Protein AF-A0AAT9IUS1-F1 (afdb_monomer)

pLDDT: mean 91.03, std 10.44, range [26.95, 98.12]

Nearest PDB structures (foldseek):
  5i9j-assembly1_A  TM=3.819E-01  e=3.421E+00  Homo sapiens
  7ztu-assembly1_A  TM=4.249E-01  e=4.113E+00  Bombyx mori
  1em2-assembly1_A  TM=3.869E-01  e=4.946E+00  Homo sapiens

Foldseek 3Di:
DDCVPWAFLVGQDDPDPLQNVQQNVQVVQQCCVQVVDPQRAAWPTKTFQDDDRQQKTWIWTAHPAARVNPARIWIWMGHPAFIDIDGCPQPVHPLSVLVVVLVLLLQLLCCLVVVHDCVPGGDTPDDSHNVVSVVNNVSSVVSVVVSVVVVVVPDD

Structure (mmCIF, N/CA/C/O backbone):
data_AF-A0AAT9IUS1-F1
#
_entry.id   AF-A0AAT9IUS1-F1
#
loop_
_atom_site.group_PDB
_atom_site.id
_atom_site.type_symbol
_atom_site.label_atom_id
_atom_site.label_alt_id
_atom_site.label_comp_id
_atom_site.label_asym_id
_atom_site.label_entity_id
_atom_site.label_seq_id
_atom_site.pdbx_PDB_ins_code
_atom_site.Cartn_x
_atom_site.Cartn_y
_atom_site.Cartn_z
_atom_site.occupancy
_atom_site.B_iso_or_equiv
_atom_site.auth_seq_id
_atom_site.auth_comp_id
_atom_site.auth_asym_id
_atom_site.auth_atom_id
_atom_site.pdbx_PDB_model_num
ATOM 1 N N . MET A 1 1 ? -5.955 -4.566 -17.670 1.00 83.31 1 MET A N 1
ATOM 2 C CA . MET A 1 1 ? -4.958 -3.650 -17.089 1.00 83.31 1 MET A CA 1
ATOM 3 C C . MET A 1 1 ? -3.779 -3.537 -18.036 1.00 83.31 1 MET A C 1
ATOM 5 O O . MET A 1 1 ? -3.283 -4.569 -18.480 1.00 83.31 1 MET A O 1
ATOM 9 N N . ASP A 1 2 ? -3.381 -2.315 -18.379 1.00 88.06 2 ASP A N 1
ATOM 10 C CA . ASP A 1 2 ? -2.118 -2.071 -19.075 1.00 88.06 2 ASP A CA 1
ATOM 11 C C . ASP A 1 2 ? -0.989 -2.009 -18.039 1.00 88.06 2 ASP A C 1
ATOM 13 O O . ASP A 1 2 ? -1.086 -1.274 -17.061 1.00 88.06 2 ASP A O 1
ATOM 17 N N . ILE A 1 3 ? 0.044 -2.824 -18.235 1.00 91.94 3 ILE A N 1
ATOM 18 C CA . ILE A 1 3 ? 1.178 -2.975 -17.313 1.00 91.94 3 ILE A CA 1
ATOM 19 C C . ILE A 1 3 ? 2.504 -2.593 -17.976 1.00 91.94 3 ILE A C 1
ATOM 21 O O . ILE A 1 3 ? 3.563 -2.839 -17.406 1.00 91.94 3 ILE A O 1
ATOM 25 N N . SER A 1 4 ? 2.481 -2.030 -19.192 1.00 90.44 4 SER A N 1
ATOM 26 C CA . SER A 1 4 ? 3.702 -1.769 -19.965 1.00 90.44 4 SER A CA 1
ATOM 27 C C . SER A 1 4 ? 4.650 -0.775 -19.294 1.00 90.44 4 SER A C 1
ATOM 29 O O . SER A 1 4 ? 5.846 -0.796 -19.568 1.00 90.44 4 SER A O 1
ATOM 31 N N . ALA A 1 5 ? 4.115 0.102 -18.441 1.00 90.38 5 ALA A N 1
ATOM 32 C CA . ALA A 1 5 ? 4.882 1.079 -17.675 1.00 90.38 5 ALA A CA 1
ATOM 33 C C . ALA A 1 5 ? 5.399 0.533 -16.332 1.00 90.38 5 ALA A C 1
ATOM 35 O O . ALA A 1 5 ? 6.148 1.226 -15.647 1.00 90.38 5 ALA A O 1
ATOM 36 N N . PHE A 1 6 ? 4.994 -0.676 -15.928 1.00 95.81 6 PHE A N 1
ATOM 37 C CA . PHE A 1 6 ? 5.364 -1.213 -14.622 1.00 95.81 6 PHE A CA 1
ATOM 38 C C . PHE A 1 6 ? 6.732 -1.885 -14.689 1.00 95.81 6 PHE A C 1
ATOM 40 O O . PHE A 1 6 ? 7.091 -2.518 -15.685 1.00 95.81 6 PHE A O 1
ATOM 47 N N . GLN A 1 7 ? 7.488 -1.782 -13.602 1.00 96.69 7 GLN A N 1
ATOM 48 C CA . GLN A 1 7 ? 8.843 -2.320 -13.529 1.00 96.69 7 GLN A CA 1
ATOM 49 C C . GLN A 1 7 ? 8.851 -3.637 -12.743 1.00 96.69 7 GLN A C 1
ATOM 51 O O . GLN A 1 7 ? 8.348 -3.662 -11.622 1.00 96.69 7 GLN A O 1
ATOM 56 N N . PRO A 1 8 ? 9.431 -4.733 -13.263 1.00 97.12 8 PRO A N 1
ATOM 57 C CA . PRO A 1 8 ? 9.728 -5.910 -12.447 1.00 97.12 8 PRO A CA 1
ATOM 58 C C . PRO A 1 8 ? 10.579 -5.527 -11.239 1.00 97.12 8 PRO A C 1
ATOM 60 O O . PRO A 1 8 ? 11.517 -4.739 -11.382 1.00 97.12 8 PRO A O 1
ATOM 63 N N . ILE A 1 9 ? 10.276 -6.079 -10.063 1.00 95.31 9 ILE A N 1
ATOM 64 C CA . ILE A 1 9 ? 10.969 -5.699 -8.821 1.00 95.31 9 ILE A CA 1
ATOM 65 C C . ILE A 1 9 ? 12.480 -5.991 -8.867 1.00 95.31 9 ILE A C 1
ATOM 67 O O . ILE A 1 9 ? 13.276 -5.281 -8.256 1.00 95.31 9 ILE A O 1
ATOM 71 N N . GLU A 1 10 ? 12.899 -6.973 -9.668 1.00 92.38 10 GLU A N 1
ATOM 72 C CA . GLU A 1 10 ? 14.301 -7.333 -9.904 1.00 92.38 10 GLU A CA 1
ATOM 73 C C . GLU A 1 10 ? 15.032 -6.324 -10.804 1.00 92.38 10 GLU A C 1
ATOM 75 O O . GLU A 1 10 ? 16.262 -6.314 -10.863 1.00 92.38 10 GLU A O 1
ATOM 80 N N . ALA A 1 11 ? 14.281 -5.482 -11.515 1.00 94.25 11 ALA A N 1
ATOM 81 C CA . ALA A 1 11 ? 14.770 -4.549 -12.521 1.00 94.25 11 ALA A CA 1
ATOM 82 C C . ALA A 1 11 ? 14.332 -3.100 -12.252 1.00 94.25 11 ALA A C 1
ATOM 84 O O . ALA A 1 11 ? 14.336 -2.291 -13.177 1.00 94.25 11 ALA A O 1
ATOM 85 N N . ILE A 1 12 ? 13.972 -2.760 -11.005 1.00 93.38 12 ILE A N 1
ATOM 86 C CA . ILE A 1 12 ? 13.617 -1.385 -10.626 1.00 93.38 12 ILE A CA 1
ATOM 87 C C . ILE A 1 12 ? 14.777 -0.443 -10.958 1.00 93.38 12 ILE A C 1
ATOM 89 O O . ILE A 1 12 ? 15.917 -0.654 -10.527 1.00 93.38 12 ILE A O 1
ATOM 93 N N . THR A 1 13 ? 14.451 0.609 -11.699 1.00 91.75 13 THR A N 1
ATOM 94 C CA . THR A 1 13 ? 15.310 1.739 -12.043 1.00 91.75 13 THR A CA 1
ATOM 95 C C . THR A 1 13 ? 14.703 3.031 -11.503 1.00 91.75 13 THR A C 1
ATOM 97 O O . THR A 1 13 ? 13.481 3.162 -11.416 1.00 91.75 13 THR A O 1
ATOM 100 N N . ALA A 1 14 ? 15.576 3.959 -11.121 1.00 91.94 14 ALA A N 1
ATOM 101 C CA . ALA A 1 14 ? 15.244 5.271 -10.578 1.00 91.94 14 ALA A CA 1
ATOM 102 C C . ALA A 1 14 ? 16.347 6.273 -10.960 1.00 91.94 14 ALA A C 1
ATOM 104 O O . ALA A 1 14 ? 17.368 5.869 -11.533 1.00 91.94 14 ALA A O 1
ATOM 105 N N . ASP A 1 15 ? 16.172 7.553 -10.628 1.00 91.38 15 ASP A N 1
ATOM 106 C CA . ASP A 1 15 ? 17.135 8.602 -10.990 1.00 91.38 15 ASP A CA 1
ATOM 107 C C . ASP A 1 15 ? 18.476 8.419 -10.269 1.00 91.38 15 ASP A C 1
ATOM 109 O O . ASP A 1 15 ? 19.539 8.769 -10.794 1.00 91.38 15 ASP A O 1
ATOM 113 N N . THR A 1 16 ? 18.442 7.825 -9.072 1.00 93.38 16 THR A N 1
ATOM 114 C CA . THR A 1 16 ? 19.639 7.498 -8.294 1.00 93.38 16 THR A CA 1
ATOM 115 C C . THR A 1 16 ? 19.643 6.041 -7.813 1.00 93.38 16 THR A C 1
ATOM 117 O O . THR A 1 16 ? 18.583 5.447 -7.601 1.00 93.38 16 THR A O 1
ATOM 120 N N . PRO A 1 17 ? 20.829 5.437 -7.585 1.00 93.31 17 PRO A N 1
ATOM 121 C CA . PRO A 1 17 ? 20.920 4.098 -7.000 1.00 93.31 17 PRO A CA 1
ATOM 122 C C . PRO A 1 17 ? 20.252 3.991 -5.622 1.00 93.31 17 PRO A C 1
ATOM 124 O O . PRO A 1 17 ? 19.603 2.993 -5.336 1.00 93.31 17 PRO A O 1
ATOM 127 N N . GLU A 1 18 ? 20.374 5.032 -4.795 1.00 93.81 18 GLU A N 1
ATOM 128 C CA . GLU A 1 18 ? 19.806 5.077 -3.443 1.00 93.81 18 GLU A CA 1
ATOM 129 C C . GLU A 1 18 ? 18.274 5.066 -3.464 1.00 93.81 18 GLU A C 1
ATOM 131 O O . GLU A 1 18 ? 17.639 4.407 -2.644 1.00 93.81 18 GLU A O 1
ATOM 136 N N . GLU A 1 19 ? 17.677 5.781 -4.416 1.00 93.12 19 GLU A N 1
ATOM 137 C CA . GLU A 1 19 ? 16.236 5.768 -4.654 1.00 93.12 19 GLU A CA 1
ATOM 138 C C . GLU A 1 19 ? 15.767 4.385 -5.124 1.00 93.12 19 GLU A C 1
ATOM 140 O O . GLU A 1 19 ? 14.808 3.837 -4.582 1.00 93.12 19 GLU A O 1
ATOM 145 N N . ALA A 1 20 ? 16.493 3.768 -6.064 1.00 93.56 20 ALA A N 1
ATOM 146 C CA . ALA A 1 20 ? 16.193 2.412 -6.519 1.00 93.56 20 ALA A CA 1
ATOM 147 C C . ALA A 1 20 ? 16.281 1.390 -5.370 1.00 93.56 20 ALA A C 1
ATOM 149 O O . ALA A 1 20 ? 15.444 0.494 -5.284 1.00 93.56 20 ALA A O 1
ATOM 150 N N . ASP A 1 21 ? 17.255 1.530 -4.467 1.00 93.75 21 ASP A N 1
ATOM 151 C CA . ASP A 1 21 ? 17.387 0.673 -3.286 1.00 93.75 21 ASP A CA 1
ATOM 152 C C . ASP A 1 21 ? 16.233 0.871 -2.295 1.00 93.75 21 ASP A C 1
ATOM 154 O O . ASP A 1 21 ? 15.698 -0.115 -1.784 1.00 93.75 21 ASP A O 1
ATOM 158 N N . ARG A 1 22 ? 15.777 2.113 -2.075 1.00 94.81 22 ARG A N 1
ATOM 159 C CA . ARG A 1 22 ? 14.582 2.390 -1.256 1.00 94.81 22 ARG A CA 1
ATOM 160 C C . ARG A 1 22 ? 13.318 1.778 -1.860 1.00 94.81 22 ARG A C 1
ATOM 162 O O . ARG A 1 22 ? 12.547 1.149 -1.140 1.00 94.81 22 ARG A O 1
ATOM 169 N N . LEU A 1 23 ? 13.126 1.889 -3.174 1.00 95.44 23 LEU A N 1
ATOM 170 C CA . LEU A 1 23 ? 11.995 1.265 -3.874 1.00 95.44 23 LEU A CA 1
ATOM 171 C C . LEU A 1 23 ? 12.036 -0.270 -3.801 1.00 95.44 23 LEU A C 1
ATOM 173 O O . LEU A 1 23 ? 10.996 -0.910 -3.649 1.00 95.44 23 LEU A O 1
ATOM 177 N N . ARG A 1 24 ? 13.229 -0.877 -3.862 1.00 95.06 24 ARG A N 1
ATOM 178 C CA . ARG A 1 24 ? 13.393 -2.321 -3.619 1.00 95.06 24 ARG A CA 1
ATOM 179 C C . ARG A 1 24 ? 13.066 -2.697 -2.176 1.00 95.06 24 ARG A C 1
ATOM 181 O O . ARG A 1 24 ? 12.481 -3.752 -1.969 1.00 95.06 24 ARG A O 1
ATOM 188 N N . GLY A 1 25 ? 13.394 -1.846 -1.204 1.00 95.44 25 GLY A N 1
ATOM 189 C CA . GLY A 1 25 ? 12.977 -2.018 0.191 1.00 95.44 25 GLY A CA 1
ATOM 190 C C . GLY A 1 25 ? 11.457 -2.126 0.325 1.00 95.44 25 GLY A C 1
ATOM 191 O O . GLY A 1 25 ? 10.959 -3.112 0.862 1.00 95.44 25 GLY A O 1
ATOM 192 N N . LEU A 1 26 ? 10.720 -1.196 -0.291 1.00 96.44 26 LEU A N 1
ATOM 193 C CA . LEU A 1 26 ? 9.253 -1.238 -0.338 1.00 96.44 26 LEU A CA 1
ATOM 194 C C . LEU A 1 26 ? 8.727 -2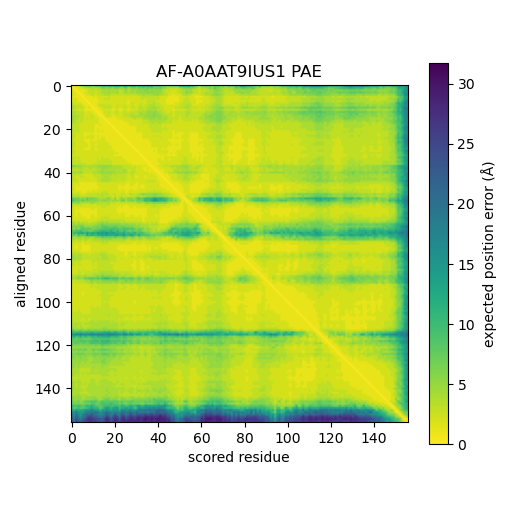.524 -0.997 1.00 96.44 26 LEU A C 1
ATOM 196 O O . LEU A 1 26 ? 7.733 -3.094 -0.547 1.00 96.44 26 LEU A O 1
ATOM 200 N N . ALA A 1 27 ? 9.402 -3.012 -2.043 1.00 96.44 27 ALA A N 1
ATOM 201 C CA . ALA A 1 27 ? 9.034 -4.266 -2.696 1.00 96.44 27 ALA A CA 1
ATOM 202 C C . ALA A 1 27 ? 9.214 -5.481 -1.771 1.00 96.44 27 ALA A C 1
ATOM 204 O O . ALA A 1 27 ? 8.366 -6.371 -1.770 1.00 96.44 27 ALA A O 1
ATOM 205 N N . VAL A 1 28 ? 10.288 -5.514 -0.974 1.00 96.38 28 VAL A N 1
ATOM 206 C CA . VAL A 1 28 ? 10.509 -6.563 0.037 1.00 96.38 28 VAL A CA 1
ATOM 207 C C . VAL A 1 28 ? 9.402 -6.532 1.089 1.00 96.38 28 VAL A C 1
ATOM 209 O O . VAL A 1 28 ? 8.821 -7.571 1.377 1.00 96.38 28 VAL A O 1
ATOM 212 N N . GLU A 1 29 ? 9.034 -5.352 1.590 1.00 96.75 29 GLU A N 1
ATOM 213 C CA . GLU A 1 29 ? 7.934 -5.210 2.555 1.00 96.75 29 GLU A CA 1
ATOM 214 C C . GLU A 1 29 ? 6.588 -5.686 1.987 1.00 96.75 29 GLU A C 1
ATOM 216 O O . GLU A 1 29 ? 5.839 -6.393 2.663 1.00 96.75 29 GLU A O 1
ATOM 221 N N . ALA A 1 30 ? 6.285 -5.346 0.729 1.00 97.00 30 ALA A N 1
ATOM 222 C CA . ALA A 1 30 ? 5.069 -5.797 0.051 1.00 97.00 30 ALA A CA 1
ATOM 223 C C . ALA A 1 30 ? 5.037 -7.325 -0.118 1.00 97.00 30 ALA A C 1
ATOM 225 O O . ALA A 1 30 ? 3.990 -7.950 0.071 1.00 97.00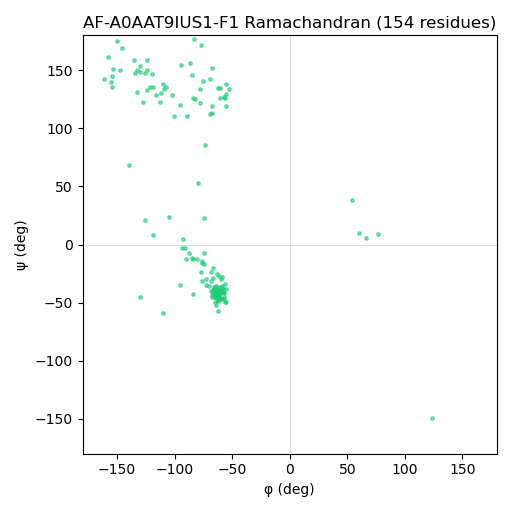 30 ALA A O 1
ATOM 226 N N . LEU A 1 31 ? 6.182 -7.926 -0.461 1.00 97.12 31 LEU A N 1
ATOM 227 C CA . LEU A 1 31 ? 6.341 -9.374 -0.573 1.00 97.12 31 LEU A CA 1
ATOM 228 C C . LEU A 1 31 ? 6.139 -10.071 0.772 1.00 97.12 31 LEU A C 1
ATOM 230 O O . LEU A 1 31 ? 5.319 -10.983 0.855 1.00 97.12 31 LEU A O 1
ATOM 234 N N . ASP A 1 32 ? 6.839 -9.622 1.812 1.00 96.88 32 ASP A N 1
ATOM 235 C CA . ASP A 1 32 ? 6.734 -10.191 3.156 1.00 96.88 32 ASP A CA 1
ATOM 236 C C . ASP A 1 32 ? 5.289 -10.118 3.663 1.00 96.88 32 ASP A C 1
ATOM 238 O O . ASP A 1 32 ? 4.766 -11.090 4.213 1.00 96.88 32 ASP A O 1
ATOM 242 N N . TYR A 1 33 ? 4.606 -8.998 3.411 1.00 96.69 33 TYR A N 1
ATOM 243 C CA . TYR A 1 33 ? 3.199 -8.833 3.751 1.00 96.69 33 TYR A CA 1
ATOM 244 C C . TYR A 1 33 ? 2.299 -9.831 3.012 1.00 96.69 33 TYR A C 1
ATOM 246 O O . TYR A 1 33 ? 1.601 -10.609 3.664 1.00 96.69 33 TYR A O 1
ATOM 254 N N . ILE A 1 34 ? 2.311 -9.867 1.673 1.00 95.94 34 ILE A N 1
ATOM 255 C CA . ILE A 1 34 ? 1.385 -10.730 0.918 1.00 95.94 34 ILE A CA 1
ATOM 256 C C . ILE A 1 34 ? 1.692 -12.220 1.110 1.00 95.94 34 ILE A C 1
ATOM 258 O 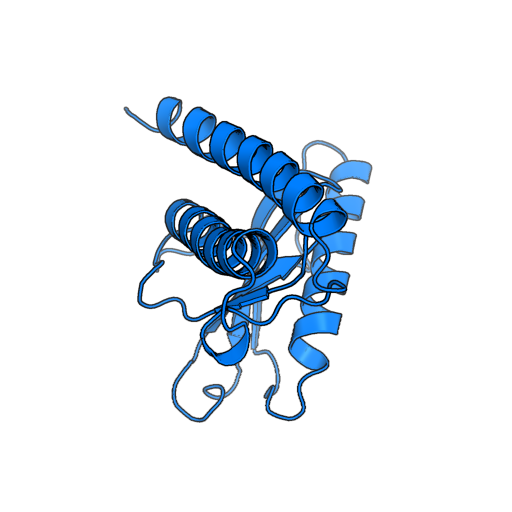O . ILE A 1 34 ? 0.783 -13.048 1.111 1.00 95.94 34 ILE A O 1
ATOM 262 N N . GLN A 1 35 ? 2.959 -12.583 1.315 1.00 96.00 35 GLN A N 1
ATOM 263 C CA . GLN A 1 35 ? 3.377 -13.965 1.560 1.00 96.00 35 GLN A CA 1
ATOM 264 C C . GLN A 1 35 ? 3.158 -14.410 3.011 1.00 96.00 35 GLN A C 1
ATOM 266 O O . GLN A 1 35 ? 3.202 -15.609 3.287 1.00 96.00 35 GLN A O 1
ATOM 271 N N . SER A 1 36 ? 2.871 -13.487 3.936 1.00 95.88 36 SER A N 1
ATOM 272 C CA . SER A 1 36 ? 2.498 -13.840 5.312 1.00 95.88 36 SER A CA 1
ATOM 273 C C . SER A 1 36 ? 1.149 -14.567 5.397 1.00 95.88 36 SER A C 1
ATOM 275 O O . SER A 1 36 ? 0.876 -15.278 6.369 1.00 95.88 36 SER A O 1
ATOM 277 N N . PHE A 1 37 ? 0.304 -14.429 4.372 1.00 93.81 37 PHE A N 1
ATOM 278 C CA . PHE A 1 37 ? -0.999 -15.070 4.321 1.00 93.81 37 PHE A CA 1
ATOM 279 C C . PHE A 1 37 ? -0.893 -16.522 3.850 1.00 93.81 37 PHE A C 1
ATOM 281 O O . PHE A 1 37 ? -0.428 -16.806 2.752 1.00 93.81 37 PHE A O 1
ATOM 288 N N . VAL A 1 38 ? -1.428 -17.456 4.643 1.00 92.38 38 VAL A N 1
ATOM 289 C CA . VAL A 1 38 ? -1.405 -18.905 4.340 1.00 92.38 38 VAL A CA 1
ATOM 290 C C . VAL A 1 38 ? -2.082 -19.249 3.007 1.00 92.38 38 VAL A C 1
ATOM 292 O O . VAL A 1 38 ? -1.735 -20.246 2.380 1.00 92.38 38 VAL A O 1
ATOM 295 N N . TRP A 1 39 ? -3.052 -18.441 2.573 1.00 91.88 39 TRP A N 1
ATOM 296 C CA . TRP A 1 39 ? -3.753 -18.645 1.306 1.00 91.88 39 TRP A CA 1
ATOM 297 C C . TRP A 1 39 ? -2.926 -18.236 0.079 1.00 91.88 39 TRP A C 1
ATOM 299 O O . TRP A 1 39 ? -3.315 -18.590 -1.031 1.00 91.88 39 TRP A O 1
ATOM 309 N N . CYS A 1 40 ? -1.826 -17.494 0.258 1.00 93.00 40 CYS A N 1
ATOM 310 C CA . CYS A 1 40 ? -1.042 -16.902 -0.822 1.00 93.00 40 CYS A CA 1
ATOM 311 C C . CYS A 1 40 ? -0.343 -17.993 -1.657 1.00 93.00 40 CYS A C 1
ATOM 313 O O . CYS A 1 40 ? 0.536 -18.693 -1.142 1.00 93.00 40 CYS A O 1
ATOM 315 N N . PRO A 1 41 ? -0.717 -18.176 -2.937 1.00 92.38 41 PRO A N 1
ATOM 316 C CA . PRO A 1 41 ? -0.068 -19.152 -3.802 1.00 92.38 41 PRO A CA 1
ATOM 317 C C . PRO A 1 41 ? 1.296 -18.631 -4.290 1.00 92.38 41 PRO A C 1
ATOM 319 O O . PRO A 1 41 ? 1.629 -17.457 -4.104 1.00 92.38 41 PRO A O 1
ATOM 322 N N . PRO A 1 42 ? 2.108 -19.471 -4.959 1.00 94.69 42 PRO A N 1
ATOM 323 C CA . PRO A 1 42 ? 3.364 -19.026 -5.548 1.00 94.69 42 PRO A CA 1
ATOM 324 C C . PRO A 1 42 ? 3.175 -17.812 -6.465 1.00 94.69 42 PRO A C 1
ATOM 326 O O . PRO A 1 42 ? 2.290 -17.786 -7.324 1.00 94.69 42 PRO A O 1
ATOM 329 N N . LEU A 1 43 ? 4.040 -16.813 -6.305 1.00 95.75 43 LEU A N 1
ATOM 330 C CA . LEU A 1 43 ? 4.004 -15.603 -7.118 1.00 95.75 43 LEU A CA 1
ATOM 331 C C . LEU A 1 43 ? 4.624 -15.885 -8.491 1.00 95.75 43 LEU A C 1
ATOM 333 O O . LEU A 1 43 ? 5.702 -16.469 -8.595 1.00 95.75 43 LEU A O 1
ATOM 337 N N . ARG A 1 44 ? 3.954 -15.446 -9.556 1.00 95.94 44 ARG A N 1
ATOM 338 C CA . ARG A 1 44 ? 4.476 -15.480 -10.927 1.00 95.94 44 ARG A CA 1
ATOM 339 C C . ARG A 1 44 ? 5.354 -14.274 -11.219 1.00 95.94 44 ARG A C 1
ATOM 341 O O . ARG A 1 44 ? 6.344 -14.401 -11.934 1.00 95.94 44 ARG A O 1
ATOM 348 N N . GLN A 1 45 ? 4.923 -13.099 -10.772 1.00 95.75 45 GLN A N 1
ATOM 349 C CA . GLN A 1 45 ? 5.567 -11.832 -11.090 1.00 95.75 45 GLN A CA 1
ATOM 350 C C . GLN A 1 45 ? 5.130 -10.765 -10.092 1.00 95.75 45 GLN A C 1
ATOM 352 O O . GLN A 1 45 ? 3.954 -10.713 -9.738 1.00 95.75 45 GLN A O 1
ATOM 357 N N . VAL A 1 46 ? 6.046 -9.880 -9.709 1.00 97.44 46 VAL A N 1
ATOM 358 C CA . VAL A 1 46 ? 5.712 -8.671 -8.953 1.00 97.44 46 VAL A CA 1
ATOM 359 C C . VAL A 1 46 ? 6.233 -7.459 -9.704 1.00 97.44 46 VAL A C 1
ATOM 361 O O . VAL A 1 46 ? 7.360 -7.453 -10.204 1.00 97.44 46 VAL A O 1
ATOM 364 N N . LEU A 1 47 ? 5.371 -6.458 -9.840 1.00 97.81 47 LEU A N 1
ATOM 365 C CA . LEU A 1 47 ? 5.600 -5.287 -10.670 1.00 97.81 47 LEU A CA 1
ATOM 366 C C . LEU A 1 47 ? 5.378 -4.023 -9.842 1.00 97.81 47 LEU A C 1
ATOM 368 O O . LEU A 1 47 ? 4.288 -3.825 -9.316 1.00 97.81 47 LEU A O 1
ATOM 372 N N . LEU A 1 48 ? 6.383 -3.155 -9.761 1.00 97.56 48 LEU A N 1
ATOM 373 C CA . LEU A 1 48 ? 6.240 -1.796 -9.251 1.00 97.56 48 LEU A CA 1
ATOM 374 C C . LEU A 1 48 ? 5.403 -0.984 -10.246 1.00 97.56 48 LEU A C 1
ATOM 376 O O . LEU A 1 48 ? 5.844 -0.727 -11.369 1.00 97.56 48 LEU A O 1
ATOM 380 N N . ALA A 1 49 ? 4.202 -0.598 -9.826 1.00 96.19 49 ALA A N 1
ATOM 381 C CA . ALA A 1 49 ? 3.275 0.20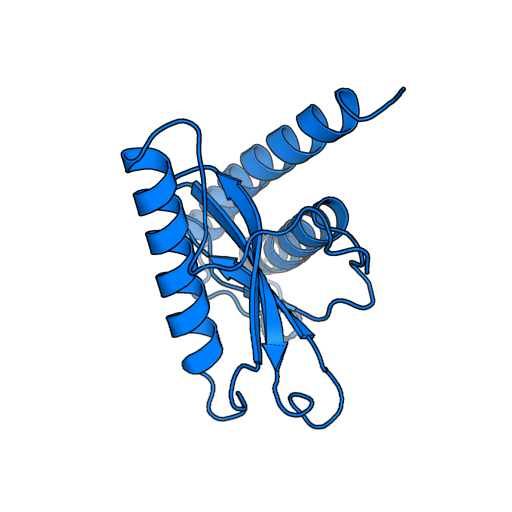2 -10.620 1.00 96.19 49 ALA A CA 1
ATOM 382 C C . ALA A 1 49 ? 3.382 1.695 -10.298 1.00 96.19 49 ALA A C 1
ATOM 384 O O . ALA A 1 49 ? 3.238 2.538 -11.181 1.00 96.19 49 ALA A O 1
ATOM 385 N N . TYR A 1 50 ? 3.653 2.011 -9.033 1.00 93.88 50 TYR A N 1
ATOM 386 C CA . TYR A 1 50 ? 3.914 3.361 -8.562 1.00 93.88 50 TYR A CA 1
ATOM 387 C C . TYR A 1 50 ? 4.778 3.313 -7.303 1.00 93.88 50 TYR A C 1
ATOM 389 O O . TYR A 1 50 ? 4.621 2.411 -6.484 1.00 93.88 50 TYR A O 1
ATOM 397 N N . GLY A 1 51 ? 5.672 4.280 -7.123 1.00 91.44 51 GLY A N 1
ATOM 398 C CA . GLY A 1 51 ? 6.484 4.365 -5.919 1.00 91.44 51 GLY A CA 1
ATOM 399 C C . GLY A 1 51 ? 6.958 5.783 -5.653 1.00 91.44 51 GLY A C 1
ATOM 400 O O . GLY A 1 51 ? 7.347 6.491 -6.577 1.00 91.44 51 GLY A O 1
ATOM 401 N N . ILE A 1 52 ? 6.933 6.173 -4.384 1.00 86.81 52 ILE A N 1
ATOM 402 C CA . ILE A 1 52 ? 7.679 7.314 -3.860 1.00 86.81 52 ILE A CA 1
ATOM 403 C C . ILE A 1 52 ? 8.665 6.750 -2.854 1.00 86.81 52 ILE A C 1
ATOM 405 O O . ILE A 1 52 ? 8.291 5.984 -1.961 1.00 86.81 52 ILE A O 1
ATOM 409 N N . ASP A 1 53 ? 9.924 7.124 -3.018 1.00 78.62 53 ASP A N 1
ATOM 410 C CA . ASP A 1 53 ? 11.030 6.566 -2.267 1.00 78.62 53 ASP A CA 1
ATOM 411 C C . ASP A 1 53 ? 10.840 6.690 -0.749 1.00 78.62 53 ASP A C 1
ATOM 413 O O . ASP A 1 53 ? 10.696 7.768 -0.185 1.00 78.62 53 ASP A O 1
ATOM 417 N N .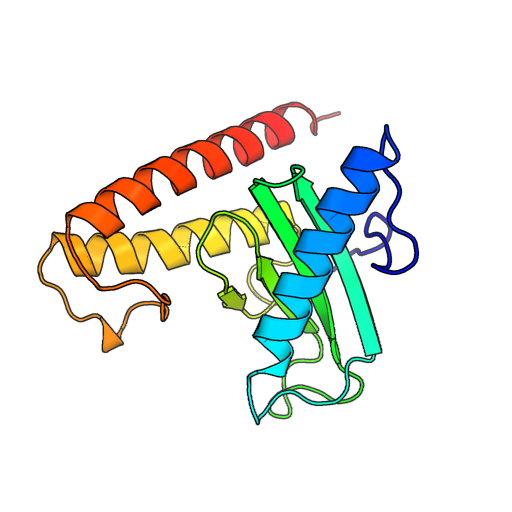 GLY A 1 54 ? 10.808 5.544 -0.068 1.00 74.06 54 GLY A N 1
ATOM 418 C CA . GLY A 1 54 ? 10.634 5.492 1.385 1.00 74.06 54 GLY A CA 1
ATOM 419 C C . GLY A 1 54 ? 9.278 5.979 1.909 1.00 74.06 54 GLY A C 1
ATOM 420 O O . GLY A 1 54 ? 9.129 6.050 3.117 1.00 74.06 54 GLY A O 1
ATOM 421 N N . VAL A 1 55 ? 8.301 6.302 1.052 1.00 86.12 55 VAL A N 1
ATOM 422 C CA . VAL A 1 55 ? 6.969 6.750 1.496 1.00 86.12 55 VAL A CA 1
ATOM 423 C C . VAL A 1 55 ? 5.914 5.694 1.211 1.00 86.12 55 VAL A C 1
ATOM 425 O O . VAL A 1 55 ? 5.232 5.236 2.121 1.00 86.12 55 VAL A O 1
ATOM 428 N N . ILE A 1 56 ? 5.746 5.323 -0.058 1.00 93.06 56 ILE A N 1
ATOM 429 C CA . ILE A 1 56 ? 4.696 4.394 -0.475 1.00 93.06 56 ILE A CA 1
ATOM 430 C C . ILE A 1 56 ? 5.104 3.678 -1.754 1.00 93.06 56 ILE A C 1
ATOM 432 O O . ILE A 1 56 ? 5.580 4.301 -2.702 1.00 93.06 56 ILE A O 1
ATOM 436 N N . GLY A 1 57 ? 4.881 2.371 -1.792 1.00 95.75 57 GLY A N 1
ATOM 437 C CA . GLY A 1 57 ? 4.962 1.554 -2.992 1.00 95.75 57 GLY A CA 1
ATOM 438 C C . GLY A 1 57 ? 3.609 0.921 -3.291 1.00 95.75 57 GLY A C 1
ATOM 439 O O . GLY A 1 57 ? 2.951 0.405 -2.392 1.00 95.75 57 GLY A O 1
ATOM 440 N N . LEU A 1 58 ? 3.205 0.956 -4.558 1.00 97.62 58 LEU A N 1
ATOM 441 C CA . LEU A 1 58 ? 2.078 0.20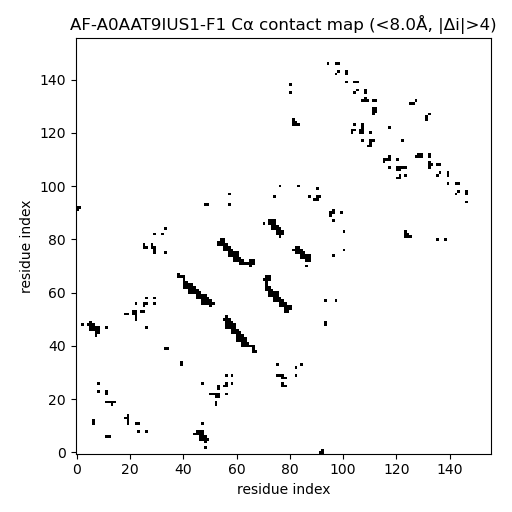6 -5.098 1.00 97.62 58 LEU A CA 1
ATOM 442 C C . LEU A 1 58 ? 2.613 -0.846 -6.067 1.00 97.62 58 LEU A C 1
ATOM 444 O O . LEU A 1 58 ? 3.254 -0.528 -7.078 1.00 97.62 58 LEU A O 1
ATOM 448 N N . PHE A 1 59 ? 2.285 -2.097 -5.780 1.00 98.12 59 PHE A N 1
ATOM 449 C CA . PHE A 1 59 ? 2.756 -3.257 -6.513 1.00 98.12 59 PHE A CA 1
ATOM 450 C C . PHE A 1 59 ? 1.588 -4.049 -7.079 1.00 98.12 59 PHE A C 1
ATOM 452 O O . PHE A 1 59 ? 0.619 -4.330 -6.378 1.00 98.12 59 PHE A O 1
ATOM 459 N N . LEU A 1 60 ? 1.705 -4.461 -8.339 1.00 97.94 60 LEU A N 1
ATOM 460 C CA . LEU A 1 60 ? 0.851 -5.495 -8.905 1.00 97.94 60 LEU A CA 1
ATOM 461 C C . LEU A 1 60 ? 1.512 -6.853 -8.657 1.00 97.94 60 LEU A C 1
ATOM 463 O O . LEU A 1 60 ? 2.541 -7.174 -9.261 1.00 97.94 60 LEU A O 1
ATOM 467 N N . VAL A 1 61 ? 0.910 -7.652 -7.782 1.00 97.56 61 VAL A N 1
ATOM 468 C CA . VAL A 1 61 ? 1.336 -9.023 -7.498 1.00 97.56 61 VAL A CA 1
ATOM 469 C C . VAL A 1 61 ? 0.513 -9.965 -8.357 1.00 97.56 61 VAL A C 1
ATOM 471 O O . VAL A 1 61 ? -0.709 -9.991 -8.267 1.00 97.56 61 VAL A O 1
ATOM 474 N N . ARG A 1 62 ? 1.182 -10.743 -9.206 1.00 96.44 62 ARG A N 1
ATOM 475 C CA . ARG A 1 62 ? 0.551 -11.737 -10.076 1.00 96.44 62 ARG A CA 1
ATOM 476 C C . ARG A 1 62 ? 0.896 -13.128 -9.595 1.00 96.44 62 ARG A C 1
ATOM 478 O O . ARG A 1 62 ? 2.070 -13.431 -9.368 1.00 96.44 62 ARG A O 1
ATOM 485 N N . PHE A 1 63 ? -0.102 -13.990 -9.525 1.00 95.69 63 PHE A N 1
ATOM 486 C CA . PHE A 1 63 ? 0.061 -15.344 -9.019 1.00 95.69 63 PHE A CA 1
ATOM 487 C C . PHE A 1 63 ? 0.309 -16.351 -10.148 1.00 95.69 63 PHE A C 1
ATOM 489 O O . PHE A 1 63 ? -0.014 -16.112 -11.315 1.00 95.69 63 PHE A O 1
ATOM 496 N N . ALA A 1 64 ? 0.964 -17.465 -9.820 1.00 93.81 64 ALA A N 1
ATOM 497 C CA . ALA A 1 64 ? 1.150 -18.583 -10.745 1.00 93.81 64 ALA A CA 1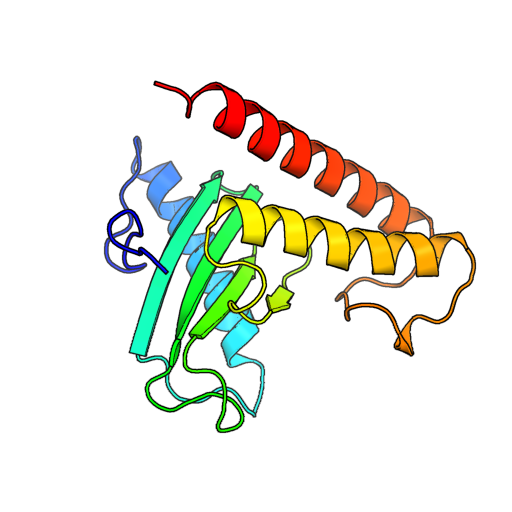
ATOM 498 C C . ALA A 1 64 ? -0.154 -19.364 -10.963 1.00 93.81 64 ALA A C 1
ATOM 500 O O . ALA A 1 64 ? -0.376 -19.898 -12.048 1.00 93.81 64 ALA A O 1
ATOM 501 N N . GLU A 1 65 ? -1.010 -19.373 -9.944 1.00 92.31 65 GLU A N 1
ATOM 502 C CA . GLU A 1 65 ? -2.369 -19.908 -9.937 1.00 92.31 65 GLU A CA 1
ATOM 503 C C . GLU A 1 65 ? -3.283 -18.878 -9.254 1.00 92.31 65 GLU A C 1
ATOM 505 O O . GLU A 1 65 ? -2.799 -18.189 -8.353 1.00 92.31 65 GLU A O 1
ATOM 510 N N . PRO A 1 66 ? -4.566 -18.757 -9.642 1.00 88.00 66 PRO A N 1
ATOM 511 C CA . PRO A 1 66 ? -5.454 -17.752 -9.067 1.00 88.00 66 PRO A CA 1
ATOM 512 C C . PRO A 1 66 ? -5.538 -17.864 -7.537 1.00 88.00 66 PRO A C 1
ATOM 514 O O . PRO A 1 66 ? -5.872 -18.924 -6.992 1.00 88.00 66 PRO A O 1
ATOM 517 N N . ALA A 1 67 ? -5.271 -16.765 -6.834 1.00 82.19 67 ALA A N 1
ATOM 518 C CA . ALA A 1 67 ? -5.454 -16.669 -5.394 1.00 82.19 67 ALA A CA 1
ATOM 519 C C . ALA A 1 67 ? -6.937 -16.853 -5.043 1.00 82.19 67 ALA A C 1
ATOM 521 O O . ALA A 1 67 ? -7.827 -16.351 -5.731 1.00 82.19 67 ALA A O 1
ATOM 522 N N . GLY A 1 68 ? -7.217 -17.668 -4.021 1.00 79.62 68 GLY A N 1
ATOM 523 C CA . GLY A 1 68 ? -8.594 -18.036 -3.669 1.00 79.62 68 GLY A CA 1
ATOM 524 C C . GLY A 1 68 ? -9.367 -18.760 -4.785 1.00 79.62 68 GLY A C 1
ATOM 525 O O . GLY A 1 68 ? -10.572 -18.956 -4.655 1.00 79.62 68 GLY A O 1
ATOM 526 N N . GLY A 1 69 ? -8.697 -19.164 -5.873 1.00 78.12 69 GLY A N 1
ATOM 527 C CA . GLY A 1 69 ? -9.319 -19.742 -7.064 1.00 78.12 69 GLY A CA 1
ATOM 528 C C . GLY A 1 69 ? -10.016 -18.733 -7.984 1.00 78.12 69 GLY A C 1
ATOM 529 O O . GLY A 1 69 ? -10.712 -19.167 -8.902 1.00 78.12 69 GLY A O 1
ATOM 530 N N . VAL A 1 70 ? -9.848 -17.426 -7.753 1.00 82.75 70 VAL A N 1
ATOM 531 C CA . VAL A 1 70 ? -10.560 -16.367 -8.492 1.00 82.75 70 VAL A CA 1
ATOM 532 C C . VAL A 1 70 ? -9.606 -15.294 -9.017 1.00 82.75 70 VAL A C 1
ATOM 534 O O . VAL A 1 70 ? -9.696 -14.936 -10.190 1.00 82.75 70 VAL A O 1
ATOM 537 N N . ASP A 1 71 ? -8.666 -14.827 -8.192 1.00 87.94 71 ASP A N 1
ATOM 538 C CA . ASP A 1 71 ? -7.887 -13.622 -8.486 1.00 87.94 71 ASP A CA 1
ATOM 539 C C . ASP A 1 71 ? -6.486 -13.946 -9.025 1.00 87.94 71 ASP A C 1
ATOM 541 O O . ASP A 1 71 ? -5.600 -14.406 -8.304 1.00 87.94 71 ASP A O 1
ATOM 545 N N . ASP A 1 72 ? -6.243 -13.663 -10.305 1.00 92.06 72 ASP A N 1
ATOM 546 C CA . ASP A 1 72 ? -4.928 -13.867 -10.941 1.00 92.06 72 ASP A CA 1
ATOM 547 C C . ASP A 1 72 ? -3.895 -12.787 -10.568 1.00 92.06 72 ASP A C 1
ATOM 549 O O . ASP A 1 72 ? -2.687 -12.947 -10.804 1.00 92.06 72 ASP A O 1
ATOM 553 N N . ALA A 1 73 ? -4.361 -11.665 -10.017 1.00 95.38 73 ALA A N 1
ATOM 554 C CA . ALA A 1 73 ? -3.529 -10.566 -9.561 1.00 95.38 73 ALA A CA 1
ATOM 555 C C . ALA A 1 73 ? -4.212 -9.759 -8.452 1.00 95.38 73 ALA A C 1
ATOM 557 O O . ALA A 1 73 ? -5.432 -9.633 -8.429 1.00 95.38 73 ALA A O 1
ATOM 558 N N . LEU A 1 74 ? -3.406 -9.169 -7.574 1.00 96.75 74 LEU A N 1
ATOM 559 C CA . LEU A 1 74 ? -3.848 -8.247 -6.533 1.00 96.75 74 LEU A CA 1
ATOM 560 C C . LEU A 1 74 ? -2.959 -7.005 -6.529 1.00 96.75 74 LEU A C 1
ATOM 562 O O . LEU A 1 74 ? -1.766 -7.069 -6.848 1.00 96.75 74 LEU A O 1
ATOM 566 N N . TRP A 1 75 ? -3.542 -5.882 -6.127 1.00 97.94 75 TRP A N 1
ATOM 567 C CA . TRP A 1 75 ? -2.776 -4.727 -5.688 1.00 97.94 75 TRP A CA 1
ATOM 568 C C . TRP A 1 75 ? -2.231 -4.976 -4.292 1.00 97.94 75 TRP A C 1
ATOM 570 O O . TRP A 1 75 ? -2.933 -5.534 -3.454 1.00 97.94 75 TRP A O 1
ATOM 580 N N . VAL A 1 76 ? -0.997 -4.545 -4.045 1.00 98.06 76 VAL A N 1
ATOM 581 C CA . VAL A 1 76 ? -0.374 -4.549 -2.722 1.00 98.06 76 VAL A CA 1
ATOM 582 C C . VAL A 1 76 ? 0.285 -3.198 -2.472 1.00 98.06 76 VAL A C 1
ATOM 584 O O . VAL A 1 76 ? 1.025 -2.700 -3.321 1.00 98.06 76 VAL A O 1
ATOM 587 N N . VAL A 1 77 ? 0.012 -2.613 -1.309 1.00 97.62 77 VAL A N 1
ATOM 588 C CA . VAL A 1 77 ? 0.583 -1.348 -0.836 1.00 97.62 77 VAL A CA 1
ATOM 589 C C . VAL A 1 77 ? 1.538 -1.620 0.324 1.00 97.62 77 VAL A C 1
ATOM 591 O O . VAL A 1 77 ? 1.226 -2.429 1.197 1.00 97.62 77 VAL A O 1
ATOM 594 N N . SER A 1 78 ? 2.688 -0.946 0.338 1.00 96.19 78 SER A N 1
ATOM 595 C CA . SER A 1 78 ? 3.674 -0.968 1.432 1.00 96.19 78 SER A CA 1
ATOM 596 C C . SER A 1 78 ? 4.369 0.390 1.601 1.00 96.19 78 SER A C 1
ATOM 598 O O . SER A 1 78 ? 4.238 1.268 0.741 1.00 96.19 78 SER A O 1
ATOM 600 N N . GLY A 1 79 ? 5.111 0.560 2.699 1.00 93.31 79 GLY A N 1
ATOM 601 C CA . GLY A 1 79 ? 5.873 1.763 3.043 1.00 93.31 79 GLY A CA 1
ATOM 602 C C . GLY A 1 79 ? 5.503 2.341 4.403 1.00 93.31 79 GLY A C 1
ATOM 603 O O . GLY A 1 79 ? 5.068 1.623 5.300 1.00 93.31 79 GLY A O 1
ATOM 604 N N . ASP A 1 80 ? 5.611 3.662 4.539 1.00 91.44 80 ASP A N 1
ATOM 605 C CA . ASP A 1 80 ? 5.305 4.414 5.768 1.00 91.44 80 ASP A CA 1
ATOM 606 C C . ASP A 1 80 ? 3.789 4.546 6.028 1.00 91.44 80 ASP A C 1
ATOM 608 O O . ASP A 1 80 ? 3.320 5.441 6.735 1.00 91.44 80 ASP A O 1
ATOM 612 N N . VAL A 1 81 ? 2.995 3.647 5.454 1.00 92.31 81 VAL A N 1
ATOM 613 C CA . VAL A 1 81 ? 1.542 3.569 5.583 1.00 92.31 81 VAL A CA 1
ATOM 614 C C . VAL A 1 81 ? 1.117 2.121 5.830 1.00 92.31 81 VAL A C 1
ATOM 616 O O . VAL A 1 81 ? 1.880 1.204 5.519 1.00 92.31 81 VAL A O 1
ATOM 619 N N . PRO A 1 82 ? -0.082 1.876 6.388 1.00 95.06 82 PRO A N 1
ATOM 620 C CA . PRO A 1 82 ? -0.533 0.514 6.625 1.00 95.06 82 PRO A CA 1
ATOM 621 C C . PRO A 1 82 ? -0.506 -0.342 5.350 1.00 95.06 82 PRO A C 1
ATOM 623 O O . PRO A 1 82 ? -1.059 0.068 4.327 1.00 95.06 82 PRO A O 1
ATOM 626 N N . PRO A 1 83 ? 0.107 -1.538 5.391 1.00 96.50 83 PRO A N 1
ATOM 627 C CA . PRO A 1 83 ? 0.115 -2.415 4.237 1.00 96.50 83 PRO A CA 1
ATOM 628 C C . PRO A 1 83 ? -1.289 -2.963 3.981 1.00 96.50 83 PRO A C 1
ATOM 630 O O . PRO A 1 83 ? -2.027 -3.292 4.914 1.00 96.50 83 PRO A O 1
ATOM 633 N N . ALA A 1 84 ? -1.644 -3.082 2.708 1.00 96.75 84 ALA A N 1
ATOM 634 C CA . ALA A 1 84 ? -2.956 -3.546 2.279 1.00 96.75 84 ALA A CA 1
ATOM 635 C C . ALA A 1 84 ? -2.850 -4.317 0.966 1.00 96.75 84 ALA A C 1
ATOM 637 O O . ALA A 1 84 ? -1.991 -4.012 0.138 1.00 96.75 84 ALA A O 1
ATOM 638 N N . TYR A 1 85 ? -3.745 -5.283 0.759 1.00 96.19 85 TYR A N 1
ATOM 639 C CA . TYR A 1 85 ? -3.978 -5.881 -0.552 1.00 96.19 85 TYR A CA 1
ATOM 640 C C . TYR A 1 85 ? -5.455 -5.799 -0.931 1.00 96.19 85 TYR A C 1
ATOM 642 O O . TYR A 1 85 ? -6.323 -5.860 -0.063 1.00 96.19 85 TYR A O 1
ATOM 650 N N . PHE A 1 86 ? -5.748 -5.662 -2.222 1.00 95.88 86 PHE A N 1
ATOM 651 C CA . PHE A 1 86 ? -7.120 -5.608 -2.732 1.00 95.88 86 PHE A CA 1
ATOM 652 C C . PHE A 1 86 ? -7.184 -5.998 -4.213 1.00 95.88 86 PHE A C 1
ATOM 654 O O . PHE A 1 86 ? -6.170 -6.030 -4.917 1.00 95.88 86 PHE A O 1
ATOM 661 N N . VAL A 1 87 ? -8.388 -6.347 -4.668 1.00 94.44 87 VAL A N 1
ATOM 662 C CA . VAL A 1 87 ? -8.643 -6.822 -6.034 1.00 94.44 87 VAL A CA 1
ATOM 663 C C . VAL A 1 87 ? -8.421 -5.726 -7.073 1.00 94.44 87 VAL A C 1
ATOM 665 O O . VAL A 1 87 ? -8.578 -4.536 -6.804 1.00 94.44 87 VAL A O 1
ATOM 668 N N . THR A 1 88 ? -8.061 -6.128 -8.290 1.00 94.19 88 THR A N 1
ATOM 669 C CA . THR A 1 88 ? -7.786 -5.191 -9.388 1.00 94.19 88 THR A CA 1
ATOM 670 C C . THR A 1 88 ? -9.032 -4.751 -10.159 1.00 94.19 88 THR A C 1
ATOM 672 O O . THR A 1 88 ? -8.942 -3.838 -10.978 1.00 94.19 88 THR A O 1
ATOM 675 N N . ASP A 1 89 ? -10.173 -5.407 -9.937 1.00 89.44 89 ASP A N 1
ATOM 676 C CA . ASP A 1 89 ? -11.380 -5.285 -10.768 1.00 89.44 89 ASP A CA 1
ATOM 677 C C . ASP A 1 89 ? -11.986 -3.879 -10.750 1.00 89.44 89 ASP A C 1
ATOM 679 O O . ASP A 1 89 ? -12.354 -3.347 -11.798 1.00 89.44 89 ASP A O 1
ATOM 683 N N . GLU A 1 90 ? -12.033 -3.255 -9.574 1.00 85.94 90 GLU A N 1
ATOM 684 C CA . GLU A 1 90 ? -12.553 -1.894 -9.393 1.00 85.94 90 GLU A CA 1
ATOM 685 C C . GLU A 1 90 ? -11.464 -0.816 -9.529 1.00 85.94 90 GLU A C 1
ATOM 687 O O . GLU A 1 90 ? -11.760 0.376 -9.493 1.00 85.94 90 GLU A O 1
ATOM 692 N N . ALA A 1 91 ? -10.207 -1.225 -9.729 1.00 91.19 91 ALA A N 1
ATOM 693 C CA . ALA A 1 91 ? -9.046 -0.344 -9.791 1.00 91.19 91 ALA A CA 1
ATOM 694 C C . ALA A 1 91 ? -8.064 -0.766 -10.904 1.00 91.19 91 ALA A C 1
ATOM 696 O O . ALA A 1 91 ? -6.955 -1.235 -10.624 1.00 91.19 91 ALA A O 1
ATOM 697 N N . PRO A 1 92 ? -8.435 -0.638 -12.190 1.00 90.19 92 PRO A N 1
ATOM 698 C CA . PRO A 1 92 ? -7.631 -1.155 -13.294 1.00 90.19 92 PRO A CA 1
ATOM 699 C C . PRO A 1 92 ? -6.372 -0.331 -13.609 1.00 90.19 92 PRO A C 1
ATOM 701 O O . PRO A 1 92 ? -5.575 -0.771 -14.443 1.00 90.19 92 PRO A O 1
ATOM 704 N N . THR A 1 93 ? -6.172 0.833 -12.985 1.00 92.69 93 THR A N 1
ATOM 705 C CA . THR A 1 93 ? -4.975 1.678 -13.141 1.00 92.69 93 THR A CA 1
ATOM 706 C C . THR A 1 93 ? -4.297 1.977 -11.796 1.00 92.69 93 THR A C 1
ATOM 708 O O . THR A 1 93 ? -4.952 1.924 -10.757 1.00 92.69 93 THR A O 1
ATOM 711 N N . PRO A 1 94 ? -2.999 2.352 -11.778 1.00 93.50 94 PRO A N 1
ATOM 712 C CA . PRO A 1 94 ? -2.308 2.708 -10.533 1.00 93.50 94 PRO A CA 1
ATOM 713 C C . PRO A 1 94 ? -2.953 3.878 -9.782 1.00 93.50 94 PRO A C 1
ATOM 715 O O . PRO A 1 94 ? -2.978 3.894 -8.555 1.00 93.50 94 PRO A O 1
ATOM 718 N N . LEU A 1 95 ? -3.483 4.859 -10.518 1.00 92.19 95 LEU A N 1
ATOM 719 C CA . LEU A 1 95 ? -4.138 6.028 -9.936 1.00 92.19 95 LEU A CA 1
ATOM 720 C C . LEU A 1 95 ? -5.443 5.642 -9.227 1.00 92.19 95 LEU A C 1
ATOM 722 O O . LEU A 1 95 ? -5.686 6.070 -8.098 1.00 92.19 95 LEU A O 1
ATOM 726 N N . GLU A 1 96 ? -6.261 4.812 -9.879 1.00 93.62 96 GLU A N 1
ATOM 727 C CA . GLU A 1 96 ? -7.478 4.259 -9.280 1.00 93.62 96 GLU A CA 1
ATOM 728 C C . GLU A 1 96 ? -7.130 3.376 -8.082 1.00 93.62 96 GLU A C 1
ATOM 730 O O . GLU A 1 96 ? -7.739 3.537 -7.037 1.00 93.62 96 GLU A O 1
ATOM 735 N N . ALA A 1 97 ? -6.086 2.547 -8.167 1.00 95.81 97 ALA A N 1
ATOM 736 C CA . ALA A 1 97 ? -5.652 1.703 -7.056 1.00 95.81 97 ALA A CA 1
ATOM 737 C C . ALA A 1 97 ? -5.213 2.510 -5.826 1.00 95.81 97 ALA A C 1
ATOM 739 O O . ALA A 1 97 ? -5.617 2.194 -4.711 1.00 95.81 97 ALA A O 1
ATOM 740 N N . LEU A 1 98 ? -4.441 3.588 -6.005 1.00 95.06 98 LEU A N 1
ATOM 741 C CA . LEU A 1 98 ? -4.100 4.493 -4.900 1.00 95.06 98 LEU A CA 1
ATOM 742 C C . LEU A 1 98 ? -5.339 5.192 -4.326 1.00 95.06 98 LEU A C 1
ATOM 744 O O . LEU A 1 98 ? -5.420 5.387 -3.116 1.00 95.06 98 LEU A O 1
ATOM 748 N N . THR A 1 99 ? -6.301 5.554 -5.177 1.00 94.69 99 THR A N 1
ATOM 749 C CA . THR A 1 99 ? -7.567 6.158 -4.736 1.00 94.69 99 THR A CA 1
ATOM 750 C C . THR A 1 99 ? -8.374 5.165 -3.902 1.00 94.69 99 THR A C 1
ATOM 752 O O . THR A 1 99 ? -8.733 5.489 -2.775 1.00 94.69 99 THR A O 1
ATOM 755 N N . THR A 1 100 ? -8.548 3.934 -4.393 1.00 95.88 100 THR A N 1
ATOM 756 C CA . THR A 1 100 ? -9.199 2.832 -3.676 1.00 95.88 100 THR A CA 1
ATOM 757 C C . THR A 1 100 ? -8.509 2.547 -2.349 1.00 95.88 100 THR A C 1
ATOM 759 O O . THR A 1 100 ? -9.184 2.432 -1.333 1.00 95.88 100 THR A O 1
ATOM 762 N N . TYR A 1 101 ? -7.174 2.494 -2.315 1.00 96.44 101 TYR A N 1
ATOM 763 C CA . TYR A 1 101 ? -6.432 2.351 -1.063 1.00 96.44 101 TYR A CA 1
ATOM 764 C C . TYR A 1 101 ? -6.798 3.456 -0.066 1.00 96.44 101 TYR A C 1
ATOM 766 O O . TYR A 1 101 ? -7.131 3.158 1.079 1.00 96.44 101 TYR A O 1
ATOM 774 N N . CYS A 1 102 ? -6.784 4.725 -0.488 1.00 95.88 102 CYS A N 1
ATOM 775 C CA . CYS A 1 102 ? -7.159 5.819 0.401 1.00 95.88 102 CYS A CA 1
ATOM 776 C C . CYS A 1 102 ? -8.610 5.712 0.883 1.00 95.88 102 CYS A C 1
ATOM 778 O O . CYS A 1 102 ? -8.858 5.980 2.053 1.00 95.88 102 CYS A O 1
ATOM 780 N N . ASP A 1 103 ? -9.543 5.295 0.027 1.00 95.81 103 ASP A N 1
ATOM 781 C CA . ASP A 1 103 ? -10.954 5.131 0.391 1.00 95.81 103 ASP A CA 1
ATOM 782 C C . ASP A 1 103 ? -11.150 3.990 1.412 1.00 95.81 103 ASP A C 1
ATOM 784 O O . ASP A 1 103 ? -11.877 4.153 2.391 1.00 95.81 103 ASP A O 1
ATOM 788 N N . LEU A 1 104 ? -10.442 2.864 1.249 1.00 96.19 104 LEU A N 1
ATOM 789 C CA . LEU A 1 104 ? -10.447 1.752 2.210 1.00 96.19 104 LEU A CA 1
ATOM 790 C C . LEU A 1 104 ? -9.903 2.177 3.581 1.00 96.19 104 LEU A C 1
ATOM 792 O O . LEU A 1 104 ? -10.476 1.835 4.616 1.00 96.19 104 LEU A O 1
ATOM 796 N N . MET A 1 105 ? -8.801 2.933 3.592 1.00 97.12 105 MET A N 1
ATOM 797 C CA . MET A 1 105 ? -8.205 3.439 4.829 1.00 97.12 105 MET A CA 1
ATOM 798 C C . MET A 1 105 ? -9.078 4.515 5.489 1.00 97.12 105 MET A C 1
ATOM 800 O O . MET A 1 105 ? -9.166 4.544 6.715 1.00 97.12 105 MET A O 1
ATOM 804 N N . ASP A 1 106 ? -9.747 5.370 4.706 1.00 96.25 106 ASP A N 1
ATOM 805 C CA . ASP A 1 106 ? -10.703 6.354 5.228 1.00 96.25 106 ASP A CA 1
ATOM 806 C C . ASP A 1 106 ? -11.886 5.659 5.919 1.00 96.25 106 ASP A C 1
ATOM 808 O O . ASP A 1 106 ? -12.262 6.075 7.012 1.00 96.25 106 ASP A O 1
ATOM 812 N N . GLY A 1 107 ? -12.394 4.545 5.375 1.00 95.94 107 GLY A N 1
ATOM 813 C CA . GLY A 1 107 ? -13.434 3.748 6.036 1.00 95.94 107 GLY A CA 1
ATOM 814 C C . GLY A 1 107 ? -13.019 3.245 7.425 1.00 95.94 107 GLY A C 1
ATOM 815 O O . GLY A 1 107 ? -13.797 3.319 8.375 1.00 95.94 107 GLY A O 1
ATOM 816 N N . TRP A 1 108 ? -11.764 2.808 7.584 1.00 97.06 108 TRP A N 1
ATOM 817 C CA . TRP A 1 108 ? -11.227 2.448 8.902 1.00 97.06 108 TRP A CA 1
ATOM 818 C C . TRP A 1 108 ? -11.083 3.667 9.823 1.00 97.06 108 TRP A C 1
ATOM 820 O O . TRP A 1 108 ? -11.455 3.607 10.993 1.00 97.06 108 TRP A O 1
ATOM 830 N N . VAL A 1 109 ? -10.573 4.790 9.308 1.00 96.94 109 VAL A N 1
ATOM 831 C CA . VAL A 1 109 ? -10.433 6.042 10.070 1.00 96.94 109 VAL A CA 1
ATOM 832 C C . VAL A 1 109 ? -11.786 6.519 10.597 1.00 96.94 109 VAL A C 1
ATOM 834 O O . VAL A 1 109 ? -11.882 6.885 11.767 1.00 96.94 109 VAL A O 1
ATOM 837 N N . GLU A 1 110 ? -12.817 6.524 9.755 1.00 96.12 110 GLU A N 1
ATOM 838 C CA . GLU A 1 110 ? -14.176 6.932 10.119 1.00 96.12 110 GLU A CA 1
ATOM 839 C C . GLU A 1 110 ? -14.752 6.014 11.197 1.00 96.12 110 GLU A C 1
ATOM 841 O O . GLU A 1 110 ? -15.177 6.505 12.242 1.00 96.12 110 GLU A O 1
ATOM 846 N N . ALA A 1 111 ? -14.648 4.693 11.020 1.00 95.44 111 ALA A N 1
ATOM 847 C CA . ALA A 1 111 ? -15.098 3.728 12.019 1.00 95.44 111 ALA A CA 1
ATOM 848 C C . ALA A 1 111 ? -14.405 3.921 13.383 1.00 95.44 111 ALA A C 1
ATOM 850 O O . ALA A 1 111 ? -15.067 3.890 14.416 1.00 95.44 111 ALA A O 1
ATOM 851 N N . VAL A 1 112 ? -13.095 4.197 13.418 1.00 96.38 112 VAL A N 1
ATOM 852 C CA . VAL A 1 112 ? -12.381 4.464 14.683 1.00 96.38 112 VAL A CA 1
ATOM 853 C C . VAL A 1 112 ? -12.808 5.785 15.333 1.00 96.38 112 VAL A C 1
ATOM 855 O O . VAL A 1 112 ? -12.897 5.864 16.559 1.00 96.38 112 VAL A O 1
ATOM 858 N N . LEU A 1 113 ? -13.023 6.843 14.547 1.00 95.50 113 LEU A N 1
ATOM 859 C CA . LEU A 1 113 ? -13.358 8.169 15.079 1.00 95.50 113 LEU A CA 1
ATOM 860 C C . LEU A 1 113 ? -14.808 8.274 15.558 1.00 95.50 113 LEU A C 1
ATOM 862 O O . LEU A 1 113 ? -15.066 9.001 16.520 1.00 95.50 113 LEU A O 1
ATOM 866 N N . ASP A 1 114 ? -15.717 7.542 14.921 1.00 94.50 114 ASP A N 1
ATOM 867 C CA . ASP A 1 114 ? -17.148 7.569 15.225 1.00 94.50 114 ASP A CA 1
ATOM 868 C C . ASP A 1 114 ? -17.573 6.498 16.250 1.00 94.50 114 ASP A C 1
ATOM 870 O O . ASP A 1 114 ? -18.763 6.381 16.541 1.00 94.50 114 ASP A O 1
ATOM 874 N N . ASP A 1 115 ? -16.621 5.745 16.823 1.00 86.75 115 ASP A N 1
ATOM 875 C CA . ASP A 1 115 ? -16.885 4.565 17.674 1.00 86.75 115 ASP A CA 1
ATOM 876 C C . ASP A 1 115 ? -17.786 3.538 16.951 1.00 86.75 115 ASP A C 1
ATOM 878 O O . ASP A 1 115 ? -18.712 2.954 17.518 1.00 86.75 115 ASP A O 1
ATOM 882 N N . GLY A 1 116 ? -17.546 3.394 15.645 1.00 83.38 116 GLY A N 1
ATOM 883 C CA . GLY A 1 116 ? -18.269 2.521 14.731 1.00 83.38 116 GLY A CA 1
ATOM 884 C C . GLY A 1 116 ? -17.769 1.078 14.751 1.00 83.38 116 GLY A C 1
ATOM 885 O O . GLY A 1 116 ? -16.802 0.723 15.426 1.00 83.38 116 GLY A O 1
ATOM 886 N N . ASP A 1 117 ? -18.449 0.230 13.982 1.00 86.19 117 ASP A N 1
ATOM 887 C CA . ASP A 1 117 ? -18.079 -1.175 13.841 1.00 86.19 117 ASP A CA 1
ATOM 888 C C . ASP A 1 117 ? -16.890 -1.331 12.881 1.00 86.19 117 ASP A C 1
ATOM 890 O O . ASP A 1 117 ? -16.950 -0.925 11.720 1.00 86.19 117 ASP A O 1
ATOM 894 N N . LEU A 1 118 ? -15.798 -1.921 13.370 1.00 90.75 118 LEU A N 1
ATOM 895 C CA . LEU A 1 118 ? -14.597 -2.184 12.577 1.00 90.75 118 LEU A CA 1
ATOM 896 C C . LEU A 1 118 ? -14.693 -3.479 11.770 1.00 90.75 118 LEU A C 1
ATOM 898 O O . LEU A 1 118 ? -13.872 -3.674 10.876 1.00 90.75 118 LEU A O 1
ATOM 902 N N . ASP A 1 119 ? -15.675 -4.341 12.046 1.00 89.25 119 ASP A N 1
ATOM 903 C CA . ASP A 1 119 ? -15.857 -5.598 11.316 1.00 89.25 119 ASP A CA 1
ATOM 904 C C . ASP A 1 119 ? -16.291 -5.355 9.858 1.00 89.25 119 ASP A C 1
ATOM 906 O O . ASP A 1 119 ? -16.049 -6.193 8.987 1.00 89.25 119 ASP A O 1
ATOM 910 N N . GLU A 1 120 ? -16.899 -4.197 9.577 1.00 86.44 120 GLU A N 1
ATOM 911 C CA . GLU A 1 120 ? -17.268 -3.759 8.224 1.00 86.44 120 GLU A CA 1
ATOM 912 C C . GLU A 1 120 ? -16.156 -2.952 7.526 1.00 86.44 120 GLU A C 1
ATOM 914 O O . GLU A 1 120 ? -16.218 -2.734 6.313 1.00 86.44 120 GLU A O 1
ATOM 919 N N . ALA A 1 121 ? -15.126 -2.520 8.263 1.00 91.50 121 ALA A N 1
ATOM 920 C CA . ALA A 1 121 ? -14.013 -1.748 7.724 1.00 91.50 121 ALA A CA 1
ATOM 921 C C . ALA A 1 121 ? -12.908 -2.654 7.161 1.00 91.50 121 ALA A C 1
ATOM 923 O O . ALA A 1 121 ? -12.726 -3.805 7.565 1.00 91.50 121 ALA A O 1
ATOM 924 N N . PHE A 1 122 ? -12.107 -2.114 6.238 1.00 91.50 122 PHE A N 1
ATOM 925 C CA . PHE A 1 122 ? -10.919 -2.821 5.769 1.00 91.50 122 PHE A CA 1
ATOM 926 C C . PHE A 1 122 ? -9.958 -3.066 6.951 1.00 91.50 122 PHE A C 1
ATOM 928 O O . PHE A 1 122 ? -9.712 -2.145 7.735 1.00 91.50 122 PHE A O 1
ATOM 935 N N . PRO A 1 123 ? -9.391 -4.276 7.105 1.00 91.25 123 PRO A N 1
ATOM 936 C CA . PRO A 1 123 ? -8.510 -4.574 8.225 1.00 91.25 123 PRO A CA 1
ATOM 937 C C . PRO A 1 123 ? -7.200 -3.786 8.118 1.00 91.25 123 PRO A C 1
ATOM 939 O O . PRO A 1 123 ? -6.413 -3.974 7.191 1.00 91.25 123 PRO A O 1
ATOM 942 N N . VAL A 1 124 ? -6.938 -2.940 9.113 1.00 93.25 124 VAL A N 1
ATOM 943 C CA . VAL A 1 124 ? -5.713 -2.138 9.221 1.00 93.25 124 VAL A CA 1
ATOM 944 C C . VAL A 1 124 ? -4.885 -2.633 10.404 1.00 93.25 124 VAL A C 1
ATOM 946 O O . VAL A 1 124 ? -5.392 -2.772 11.516 1.00 93.25 124 VAL A O 1
ATOM 949 N N . ASN A 1 125 ? -3.589 -2.877 10.188 1.00 89.81 125 ASN A N 1
ATOM 950 C CA . ASN A 1 125 ? -2.663 -3.339 11.229 1.00 89.81 125 ASN A CA 1
ATOM 951 C C . ASN A 1 125 ? -2.179 -2.191 12.141 1.00 89.81 125 ASN A C 1
ATOM 953 O O . ASN A 1 125 ? -0.982 -1.970 12.315 1.00 89.81 125 ASN A O 1
ATOM 957 N N . LEU A 1 126 ? -3.121 -1.434 12.698 1.00 91.75 126 LEU A N 1
ATOM 958 C CA . LEU A 1 126 ? -2.891 -0.391 13.690 1.00 91.75 126 LEU A CA 1
ATOM 959 C C . LEU A 1 126 ? -3.852 -0.600 14.857 1.00 91.75 126 LEU A C 1
ATOM 961 O O . LEU A 1 126 ? -4.986 -1.039 14.676 1.00 91.75 126 LEU A O 1
ATOM 965 N N . THR A 1 127 ? -3.428 -0.240 16.068 1.00 93.62 127 THR A N 1
ATOM 966 C CA . THR A 1 127 ? -4.355 -0.179 17.205 1.00 93.62 127 THR A CA 1
ATOM 967 C C . THR A 1 127 ? -5.451 0.850 16.886 1.00 93.62 127 THR A C 1
ATOM 969 O O . THR A 1 127 ? -5.094 1.992 16.586 1.00 93.62 127 THR A O 1
ATOM 972 N N . PRO A 1 128 ? -6.750 0.511 16.969 1.00 95.19 128 PRO A N 1
ATOM 973 C CA . PRO A 1 128 ? -7.837 1.434 16.646 1.00 95.19 128 PRO A CA 1
ATOM 974 C C . PRO A 1 128 ? -8.002 2.488 17.744 1.00 95.19 128 PRO A C 1
ATOM 976 O O . PRO A 1 128 ? -8.765 2.325 18.693 1.00 95.19 128 PRO A O 1
ATOM 979 N N . THR A 1 129 ? -7.231 3.568 17.645 1.00 95.94 129 THR A N 1
ATOM 980 C CA . THR A 1 129 ? -7.307 4.722 18.545 1.00 95.94 129 THR A CA 1
ATOM 981 C C . THR A 1 129 ? -7.535 6.000 17.737 1.00 95.94 129 THR A C 1
ATOM 983 O O . THR A 1 129 ? -7.035 6.104 16.612 1.00 95.94 129 THR A O 1
ATOM 986 N N . PRO A 1 130 ? -8.215 7.017 18.300 1.00 96.50 130 PRO A N 1
ATOM 987 C CA . PRO A 1 130 ? -8.407 8.291 17.609 1.00 96.50 130 PRO A CA 1
ATOM 988 C C . PRO A 1 130 ? -7.093 8.952 17.173 1.00 96.50 130 PRO A C 1
ATOM 990 O O . PRO A 1 130 ? -7.031 9.570 16.115 1.00 96.50 130 PRO A O 1
ATOM 993 N N . GLU A 1 131 ? -6.024 8.797 17.960 1.00 96.94 131 GLU A N 1
ATOM 994 C CA . GLU A 1 131 ? -4.692 9.311 17.624 1.00 96.94 131 GLU A CA 1
ATOM 995 C C . GLU A 1 131 ? -4.139 8.669 16.345 1.00 96.94 131 GLU A C 1
ATOM 997 O O . GLU A 1 131 ? -3.708 9.383 15.438 1.00 96.94 131 GLU A O 1
ATOM 1002 N N .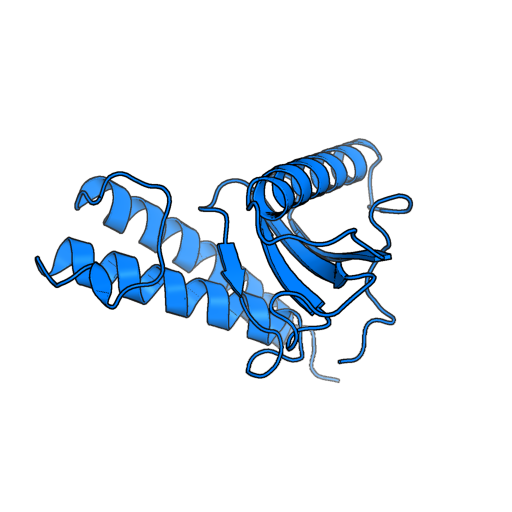 HIS A 1 132 ? -4.211 7.338 16.229 1.00 96.06 132 HIS A N 1
ATOM 1003 C CA . HIS A 1 132 ? -3.773 6.637 15.022 1.00 96.06 132 HIS A CA 1
ATOM 1004 C C . HIS A 1 132 ? -4.659 6.954 13.817 1.00 96.06 132 HIS A C 1
ATOM 1006 O O . HIS A 1 132 ? -4.138 7.144 12.721 1.00 96.06 132 HIS A O 1
ATOM 1012 N N . ALA A 1 133 ? -5.975 7.073 14.008 1.00 96.50 133 ALA A N 1
ATOM 1013 C CA . ALA A 1 133 ? -6.897 7.440 12.936 1.00 96.50 133 ALA A CA 1
ATOM 1014 C C . ALA A 1 133 ? -6.613 8.846 12.385 1.00 96.50 133 ALA A C 1
ATOM 1016 O O . ALA A 1 133 ? -6.543 9.038 11.172 1.00 96.50 133 ALA A O 1
ATOM 1017 N N . VAL A 1 134 ? -6.368 9.830 13.256 1.00 96.69 134 VAL A N 1
ATOM 1018 C CA . VAL A 1 134 ? -5.988 11.190 12.838 1.00 96.69 134 VAL A CA 1
ATOM 1019 C C . VAL A 1 134 ? -4.633 11.201 12.125 1.00 96.69 134 VAL A C 1
ATOM 1021 O O . VAL A 1 134 ? -4.494 11.877 11.102 1.00 96.69 134 VAL A O 1
ATOM 1024 N N . ALA A 1 135 ? -3.647 10.455 12.631 1.00 95.31 135 ALA A N 1
ATOM 1025 C CA . ALA A 1 135 ? -2.337 10.344 11.994 1.00 95.31 135 ALA A CA 1
ATOM 1026 C C . ALA A 1 135 ? -2.444 9.724 10.591 1.00 95.31 135 ALA A C 1
ATOM 1028 O O . ALA A 1 135 ? -1.935 10.302 9.628 1.00 95.31 135 ALA A O 1
ATOM 1029 N N . LEU A 1 136 ? -3.181 8.617 10.459 1.00 95.56 136 LEU A N 1
ATOM 1030 C CA . LEU A 1 136 ? -3.423 7.957 9.180 1.00 95.56 136 LEU A CA 1
ATOM 1031 C C . LEU A 1 136 ? -4.138 8.898 8.205 1.00 95.56 136 LEU A C 1
ATOM 1033 O O . LEU A 1 136 ? -3.677 9.081 7.081 1.00 95.56 136 LEU A O 1
ATOM 1037 N N . ARG A 1 137 ? -5.190 9.598 8.646 1.00 96.31 137 ARG A N 1
ATOM 1038 C CA . ARG A 1 137 ? -5.912 10.575 7.815 1.00 96.31 137 ARG A CA 1
ATOM 1039 C C . ARG A 1 137 ? -4.995 11.655 7.233 1.00 96.31 137 ARG A C 1
ATOM 1041 O O . ARG A 1 137 ? -5.165 12.059 6.083 1.00 96.31 137 ARG A O 1
ATOM 1048 N N . ALA A 1 138 ? -4.010 12.123 8.003 1.00 94.31 138 ALA A N 1
ATOM 1049 C CA . ALA A 1 138 ? -3.029 13.092 7.517 1.00 94.31 138 ALA A CA 1
ATOM 1050 C C . ALA A 1 138 ? -2.116 12.499 6.426 1.00 94.31 138 ALA A C 1
ATOM 1052 O O . ALA A 1 138 ? -1.867 13.159 5.414 1.00 94.31 138 ALA A O 1
ATOM 1053 N N . GLN A 1 139 ? -1.669 11.249 6.593 1.00 92.94 139 GLN A N 1
ATOM 1054 C CA . GLN A 1 139 ? -0.878 10.530 5.585 1.00 92.94 139 GLN A CA 1
ATOM 1055 C C . GLN A 1 139 ? -1.673 10.319 4.286 1.00 92.94 139 GLN A C 1
ATOM 1057 O O . GLN A 1 139 ? -1.159 10.582 3.198 1.00 92.94 139 GLN A O 1
ATOM 1062 N N . LEU A 1 140 ? -2.951 9.933 4.386 1.00 93.88 140 LEU A N 1
ATOM 1063 C CA . LEU A 1 140 ? -3.842 9.789 3.228 1.00 93.88 140 LEU A CA 1
ATOM 1064 C C . LEU A 1 140 ? -4.028 11.115 2.483 1.00 93.88 140 LEU A C 1
ATOM 1066 O O . LEU A 1 140 ? -4.000 11.143 1.254 1.00 93.88 140 LEU A O 1
ATOM 1070 N N . GLY A 1 141 ? -4.147 12.230 3.210 1.00 93.00 141 GLY A N 1
ATOM 1071 C CA . GLY A 1 141 ? -4.207 13.566 2.615 1.00 93.00 141 GLY A CA 1
ATOM 1072 C C . GLY A 1 141 ? -2.989 13.885 1.741 1.00 93.00 141 GLY A C 1
ATOM 1073 O O . GLY A 1 141 ? -3.144 14.413 0.637 1.00 93.00 141 GLY A O 1
ATOM 1074 N N . PHE A 1 142 ? -1.788 13.506 2.188 1.00 90.25 142 PHE A N 1
ATOM 1075 C CA . PHE A 1 142 ? -0.562 13.660 1.402 1.00 90.25 142 PHE A CA 1
ATOM 1076 C C . PHE A 1 142 ? -0.577 12.788 0.137 1.00 90.25 142 PHE A C 1
ATOM 1078 O O . PHE A 1 142 ? -0.300 13.287 -0.955 1.00 90.25 142 PHE A O 1
ATOM 1085 N N . ILE A 1 143 ? -0.979 11.517 0.248 1.00 90.88 143 ILE A N 1
ATOM 1086 C CA . ILE A 1 143 ? -1.089 10.606 -0.905 1.00 90.88 143 ILE A CA 1
ATOM 1087 C C . ILE A 1 143 ? -2.087 11.146 -1.935 1.00 90.88 143 ILE A C 1
ATOM 1089 O O . ILE A 1 143 ? -1.766 11.232 -3.121 1.00 90.88 143 ILE A O 1
ATOM 1093 N N . ARG A 1 144 ? -3.270 11.596 -1.501 1.00 91.44 144 ARG A N 1
ATOM 1094 C CA . ARG A 1 144 ? -4.283 12.182 -2.394 1.00 91.44 144 ARG A CA 1
ATOM 1095 C C . ARG A 1 144 ? -3.773 13.436 -3.106 1.00 91.44 144 ARG A C 1
ATOM 1097 O O . ARG A 1 144 ? -4.084 13.644 -4.282 1.00 91.44 144 ARG A O 1
ATOM 1104 N N . GLN A 1 145 ? -2.966 14.260 -2.438 1.00 89.31 145 GLN A N 1
ATOM 1105 C CA . GLN A 1 145 ? -2.342 15.426 -3.065 1.00 89.31 145 GLN A CA 1
ATOM 1106 C C . GLN A 1 145 ? -1.356 15.016 -4.171 1.00 89.31 145 GLN A C 1
ATOM 1108 O O . GLN A 1 145 ? -1.348 15.621 -5.245 1.00 89.31 145 GLN A O 1
ATOM 1113 N N . LEU A 1 146 ? -0.563 13.967 -3.949 1.00 83.12 146 LEU A N 1
ATOM 1114 C CA . LEU A 1 146 ? 0.372 13.428 -4.944 1.00 83.12 146 LEU A CA 1
ATOM 1115 C C . LEU A 1 146 ? -0.357 12.848 -6.163 1.00 83.12 146 LEU A C 1
ATOM 1117 O O . LEU A 1 146 ? 0.003 13.147 -7.303 1.00 83.12 146 LEU A O 1
ATOM 1121 N N . VAL A 1 147 ? -1.413 12.070 -5.919 1.00 81.75 147 VAL A N 1
ATOM 1122 C CA . VAL A 1 147 ? -2.325 11.516 -6.937 1.00 81.75 147 VAL A CA 1
ATOM 1123 C C . VAL A 1 147 ? -2.941 12.646 -7.776 1.00 81.75 147 VAL A C 1
ATOM 1125 O O . VAL A 1 147 ? -2.903 12.618 -9.010 1.00 81.75 147 VAL A O 1
ATOM 1128 N N . SER A 1 148 ? -3.436 13.699 -7.120 1.00 82.31 148 SER A N 1
ATOM 1129 C CA . SER A 1 148 ? -4.035 14.864 -7.787 1.00 82.31 148 SER A CA 1
ATOM 1130 C C . SE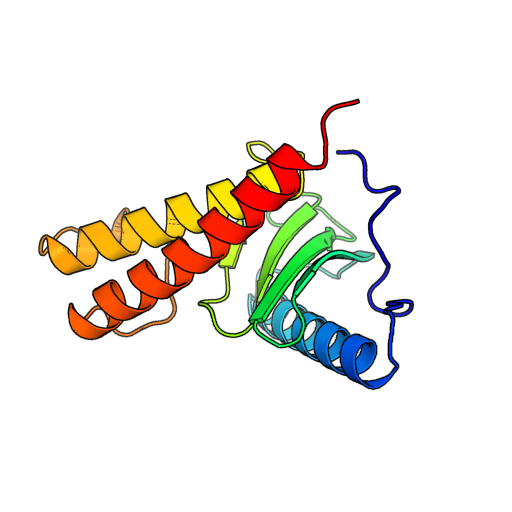R A 1 148 ? -3.022 15.617 -8.655 1.00 82.31 148 SER A C 1
ATOM 1132 O O . SER A 1 148 ? -3.317 15.968 -9.797 1.00 82.31 148 SER A O 1
ATOM 1134 N N . ASN A 1 149 ? -1.801 15.826 -8.153 1.00 78.94 149 ASN A N 1
ATOM 1135 C CA . ASN A 1 149 ? -0.749 16.523 -8.893 1.00 78.94 149 ASN A CA 1
ATOM 1136 C C . ASN A 1 149 ? -0.315 15.764 -10.153 1.00 78.94 149 ASN A C 1
ATOM 1138 O O . ASN A 1 149 ? -0.044 16.392 -11.174 1.00 78.94 149 ASN A O 1
ATOM 1142 N N . GLN A 1 150 ? -0.283 14.433 -10.123 1.00 68.44 150 GLN A N 1
ATOM 1143 C CA . GLN A 1 150 ? 0.045 13.632 -11.307 1.00 68.44 150 GLN A CA 1
ATOM 1144 C C . GLN A 1 150 ? -1.078 13.608 -12.341 1.00 68.44 150 GLN A C 1
ATOM 1146 O O . GLN A 1 150 ? -0.808 13.673 -13.539 1.00 68.44 150 GLN A O 1
ATOM 1151 N N . SER A 1 151 ? -2.332 13.624 -11.887 1.00 61.81 151 SER A N 1
ATOM 1152 C CA . SER A 1 151 ? -3.504 13.737 -12.764 1.00 61.81 151 SER A CA 1
ATOM 1153 C C . SER A 1 151 ? -3.486 15.032 -13.592 1.00 61.81 151 SER A C 1
ATOM 1155 O O . SER A 1 151 ? -3.962 15.055 -14.724 1.00 61.81 151 SER A O 1
ATOM 1157 N N . LEU A 1 152 ? -2.885 16.104 -13.057 1.00 55.28 152 LEU A N 1
ATOM 1158 C CA . LEU A 1 152 ? -2.722 17.395 -13.738 1.00 55.28 152 LEU A CA 1
ATOM 1159 C C . LEU A 1 152 ? -1.594 17.412 -14.785 1.00 55.28 152 LEU A C 1
ATOM 1161 O O . LEU A 1 152 ? -1.642 18.230 -15.698 1.00 55.28 152 LEU A O 1
ATOM 1165 N N . HIS A 1 153 ? -0.597 16.528 -14.680 1.00 52.34 153 HIS A N 1
ATOM 1166 C CA . HIS A 1 153 ? 0.500 16.416 -15.656 1.00 52.34 153 HIS A CA 1
ATOM 1167 C C . HIS A 1 153 ? 0.215 15.365 -16.747 1.00 52.34 153 HIS A C 1
ATOM 1169 O O . HIS A 1 153 ? 1.012 15.196 -17.666 1.00 52.34 153 HIS A O 1
ATOM 1175 N N . GLY A 1 154 ? -0.925 14.670 -16.648 1.00 43.72 154 GLY A N 1
ATOM 1176 C CA . GLY A 1 154 ? -1.365 13.604 -17.548 1.00 43.72 154 GLY A CA 1
ATOM 1177 C C . GLY A 1 154 ? -2.479 13.989 -18.528 1.00 43.72 154 GLY A C 1
ATOM 1178 O O . GLY A 1 154 ? -3.200 13.100 -18.977 1.00 43.72 154 GLY A O 1
ATOM 1179 N N . GLN A 1 155 ? -2.657 15.272 -18.866 1.00 26.95 155 GLN A N 1
ATOM 1180 C CA . GLN A 1 155 ? -3.505 15.668 -20.000 1.00 26.95 155 GLN A CA 1
ATOM 1181 C C . GLN A 1 155 ? -2.640 16.155 -21.175 1.00 26.95 155 GLN A C 1
ATOM 1183 O O . GLN A 1 155 ? -1.682 16.890 -20.933 1.00 26.95 155 GLN A O 1
ATOM 1188 N N . PRO A 1 156 ? -2.940 15.720 -22.416 1.00 38.72 156 PRO A N 1
ATOM 1189 C CA . PRO A 1 156 ? -2.201 16.118 -23.615 1.00 38.72 156 PRO A CA 1
ATOM 1190 C C . PRO A 1 156 ? -2.270 17.622 -23.904 1.00 38.72 156 PRO A C 1
ATOM 1192 O O . PRO A 1 156 ? -3.281 18.262 -23.531 1.00 38.72 156 PRO A O 1
#

Secondary structure (DSSP, 8-state):
---TTPEEGGG---SSHHHHHHHHHHHHHHHHHHHTSTT-PPEEEEEEEEEETTTEEEEEEEEEEEETTTEEEEEEEEESS--EEEESTT--SHHHHHHHHHHHHHHHHHHHHTT--STTSPP-SS---HHHHHHHHHHHHHHHHHHHHHHHHS--

Solvent-accessible surface area (backbone atoms only — not comparable to full-atom values): 8676 Å² total; per-residue (Å²): 115,87,60,88,86,38,32,45,62,93,63,58,78,56,99,42,73,69,46,27,52,35,46,43,49,25,51,51,51,33,47,56,56,56,63,68,41,89,72,52,55,62,72,63,49,50,26,42,58,46,75,45,70,73,44,39,29,36,30,44,40,27,38,69,50,43,37,91,77,71,41,52,45,33,39,33,33,15,50,80,50,79,58,47,73,48,72,39,87,91,24,60,44,65,68,46,38,54,49,50,51,45,53,42,51,46,46,33,30,49,21,43,66,69,74,45,69,61,89,83,27,57,86,61,93,60,76,87,37,56,69,51,30,54,53,50,52,53,54,43,53,52,51,51,52,54,55,52,56,50,62,68,71,70,64,136

Sequence (156 aa):
MDISAFQPIEAITADTPEEADRLRGLAVEALDYIQSFVWCPPLRQVLLAYGIDGVIGLFLVRFAEPAGGVDDALWVVSGDVPPAYFVTDEAPTPLEALTTYCDLMDGWVEAVLDDGDLDEAFPVNLTPTPEHAVALRAQLGFIRQLVSNQSLHGQP

Radius of gyration: 15.67 Å; Cα contacts (8 Å, |Δi|>4): 235; chains: 1; bounding box: 39×37×42 Å

Mean predicted aligned error: 4.42 Å